Protein AF-A0A371IK36-F1 (afdb_monomer)

InterPro domains:
  IPR012454 Domain of unknown function DUF1659 [PF07872] (3-69)

Secondary structure (DSSP, 8-state):
-------EEEEEEEEEEE-TTSPEEEEEEEEEEE-TT--HHHHHHHHHHHHHHHHS--S-----------

Nearest PDB structures (foldseek):
  2bs2-assembly1_B  TM=3.889E-01  e=2.613E+00  Wolinella succinogenes
  7pub-assembly1_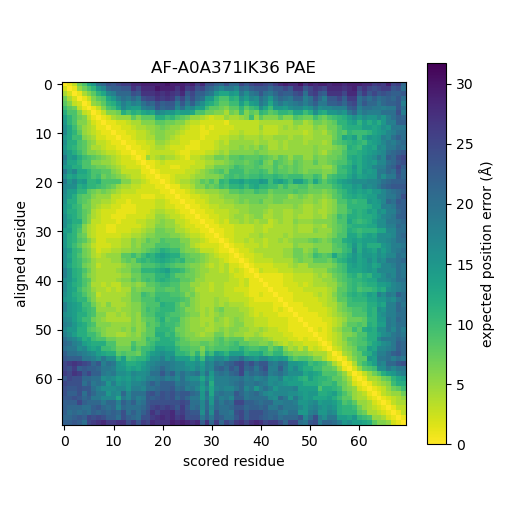DU  TM=4.666E-01  e=5.401E+00  Trypanosoma brucei brucei
  8rj8-assembly1_C  TM=3.858E-01  e=3.883E+00  Bacillus cereus
  5i2s-assembly1_A  TM=2.779E-01  e=7.034E+00  Vesicular stomatitis Indiana virus strain Mudd-Summers

Structure (mmCIF, N/CA/C/O backbone):
data_AF-A0A371IK36-F1
#
_entry.id   AF-A0A371IK36-F1
#
loop_
_atom_site.group_PDB
_atom_site.id
_atom_site.type_symbol
_atom_site.label_atom_id
_atom_site.label_alt_id
_atom_site.label_comp_id
_atom_site.label_asym_id
_atom_site.label_entity_id
_atom_site.label_seq_id
_atom_site.pdbx_PDB_ins_code
_atom_site.Cartn_x
_atom_site.Cartn_y
_atom_site.Cartn_z
_atom_site.occupancy
_atom_site.B_iso_or_equiv
_atom_site.auth_seq_id
_atom_site.auth_comp_id
_atom_site.auth_asym_id
_atom_site.auth_atom_id
_atom_site.pdbx_PDB_model_num
ATOM 1 N N . MET A 1 1 ? 30.443 -13.714 -10.592 1.00 39.44 1 MET A N 1
ATOM 2 C CA . MET A 1 1 ? 30.304 -12.364 -10.001 1.00 39.44 1 MET A CA 1
ATOM 3 C C . MET A 1 1 ? 28.957 -12.306 -9.303 1.00 39.44 1 MET A C 1
ATOM 5 O O . MET A 1 1 ? 27.963 -12.626 -9.940 1.00 39.44 1 MET A O 1
ATOM 9 N N . GLN A 1 2 ? 28.918 -12.011 -8.002 1.00 43.22 2 GLN A N 1
ATOM 10 C CA . GLN A 1 2 ? 27.665 -11.935 -7.246 1.00 43.22 2 GLN A CA 1
ATOM 11 C C . GLN A 1 2 ? 26.990 -10.602 -7.596 1.00 43.22 2 GLN A C 1
ATOM 13 O O . GLN A 1 2 ? 27.524 -9.541 -7.285 1.00 43.22 2 GLN A O 1
ATOM 18 N N . ALA A 1 3 ? 25.883 -10.648 -8.337 1.00 52.16 3 ALA A N 1
ATOM 19 C CA . ALA A 1 3 ? 25.142 -9.445 -8.688 1.00 52.16 3 ALA A CA 1
ATOM 20 C C . ALA A 1 3 ? 24.493 -8.883 -7.419 1.00 52.16 3 ALA A C 1
ATOM 22 O O . ALA A 1 3 ? 23.666 -9.547 -6.795 1.00 52.16 3 ALA A O 1
ATOM 23 N N . THR A 1 4 ? 24.867 -7.666 -7.027 1.00 50.91 4 THR A N 1
ATOM 24 C CA . THR A 1 4 ? 24.172 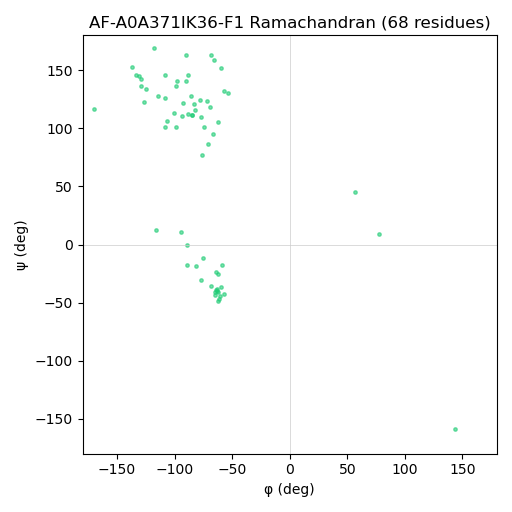-6.933 -5.968 1.00 50.91 4 THR A CA 1
ATOM 25 C C . THR A 1 4 ? 22.769 -6.595 -6.464 1.00 50.91 4 THR A C 1
ATOM 27 O O . THR A 1 4 ? 22.569 -5.602 -7.164 1.00 50.91 4 THR A O 1
ATOM 30 N N . VAL A 1 5 ? 21.787 -7.431 -6.130 1.00 56.31 5 VAL A N 1
ATOM 31 C CA . VAL A 1 5 ? 20.380 -7.149 -6.422 1.00 56.31 5 VAL A CA 1
ATOM 32 C C . VAL A 1 5 ? 19.917 -6.079 -5.438 1.00 56.31 5 VAL A C 1
ATOM 34 O O . VAL A 1 5 ? 19.656 -6.359 -4.270 1.00 56.31 5 VAL A O 1
ATOM 37 N N . LYS A 1 6 ? 19.838 -4.824 -5.893 1.00 60.16 6 LYS A N 1
ATOM 38 C CA . LYS A 1 6 ? 19.146 -3.762 -5.152 1.00 60.16 6 LYS A CA 1
ATOM 39 C C . LYS A 1 6 ? 17.643 -4.034 -5.230 1.00 60.16 6 LYS A C 1
ATOM 41 O O . LYS A 1 6 ? 16.968 -3.542 -6.129 1.00 60.16 6 LYS A O 1
ATOM 46 N N . SER A 1 7 ? 17.123 -4.849 -4.317 1.00 69.44 7 SER A N 1
ATOM 47 C CA . SER A 1 7 ? 15.683 -5.078 -4.199 1.00 69.44 7 SER A CA 1
ATOM 48 C C . SER A 1 7 ? 15.015 -3.834 -3.615 1.00 69.44 7 SER A C 1
ATOM 50 O O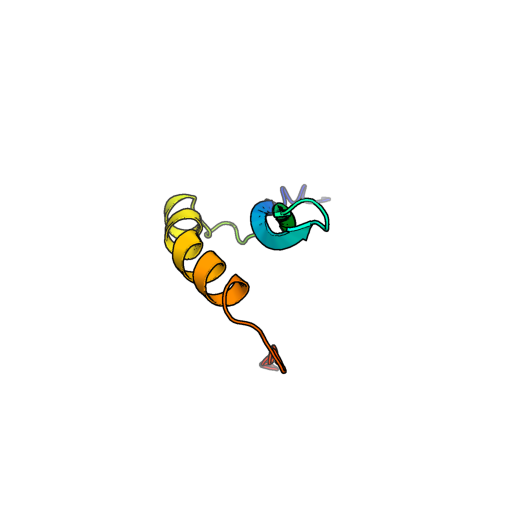 . SER A 1 7 ? 15.374 -3.387 -2.524 1.00 69.44 7 SER A O 1
ATOM 52 N N . ARG A 1 8 ? 14.038 -3.273 -4.329 1.00 81.12 8 ARG A N 1
ATOM 53 C CA . ARG A 1 8 ? 13.175 -2.201 -3.817 1.00 81.12 8 ARG A CA 1
ATOM 54 C C . ARG A 1 8 ? 11.965 -2.822 -3.115 1.00 81.12 8 ARG A C 1
ATOM 56 O O . ARG A 1 8 ? 11.475 -3.869 -3.540 1.00 81.12 8 ARG A O 1
ATOM 63 N N . ALA A 1 9 ? 11.487 -2.176 -2.056 1.00 84.00 9 ALA A N 1
ATOM 64 C CA . ALA A 1 9 ? 10.291 -2.583 -1.327 1.00 84.00 9 ALA A CA 1
ATOM 65 C C . ALA A 1 9 ? 9.352 -1.389 -1.128 1.00 84.00 9 ALA A C 1
ATOM 67 O O . ALA A 1 9 ? 9.808 -0.261 -0.936 1.00 84.00 9 ALA A O 1
ATOM 68 N N . MET A 1 10 ? 8.046 -1.648 -1.162 1.00 83.19 10 MET A N 1
ATOM 69 C CA . MET A 1 10 ? 7.003 -0.666 -0.866 1.00 83.19 10 MET A CA 1
ATOM 70 C C . MET A 1 10 ? 6.371 -1.022 0.469 1.00 83.19 10 MET A C 1
ATOM 72 O O . MET A 1 10 ? 5.880 -2.136 0.633 1.00 83.19 10 MET A O 1
ATOM 76 N N . LYS A 1 11 ? 6.335 -0.071 1.403 1.00 86.44 11 LYS A N 1
ATOM 77 C CA . LYS A 1 11 ? 5.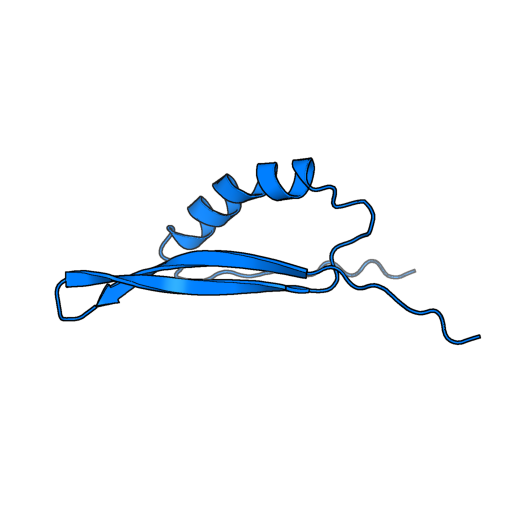593 -0.201 2.658 1.00 86.44 11 LYS A CA 1
ATOM 78 C C . LYS A 1 11 ? 4.471 0.823 2.683 1.00 86.44 11 LYS A C 1
ATOM 80 O O . LYS A 1 11 ? 4.730 2.009 2.500 1.00 86.44 11 LYS A O 1
ATOM 85 N N . PHE A 1 12 ? 3.249 0.377 2.938 1.00 82.12 12 PHE A N 1
ATOM 86 C CA . PHE A 1 12 ? 2.080 1.252 2.995 1.00 82.12 12 PHE A CA 1
ATOM 87 C C . PHE A 1 12 ? 1.232 0.952 4.231 1.00 82.12 12 PHE A C 1
ATOM 89 O O . PHE A 1 12 ? 1.171 -0.185 4.704 1.00 82.12 12 PHE A O 1
ATOM 96 N N . LYS A 1 13 ? 0.628 2.009 4.778 1.00 85.00 13 LYS A N 1
ATOM 97 C CA . LYS A 1 13 ? -0.207 1.994 5.982 1.00 85.00 13 LYS A CA 1
ATOM 98 C C . LYS A 1 13 ? -1.678 1.959 5.570 1.00 85.00 13 LYS A C 1
ATOM 100 O O . LYS A 1 13 ? -2.062 2.723 4.690 1.00 85.00 13 LYS A O 1
ATOM 105 N N . TYR A 1 14 ? -2.484 1.128 6.219 1.00 80.00 14 TYR A N 1
ATOM 106 C CA . TYR A 1 14 ? -3.932 1.053 6.004 1.00 80.00 14 TYR A CA 1
ATOM 107 C C . TYR A 1 14 ? -4.661 0.944 7.345 1.00 80.00 14 TYR A C 1
ATOM 109 O O . TYR A 1 14 ? -4.072 0.509 8.336 1.00 80.00 14 TYR A O 1
ATOM 117 N N . GLU A 1 15 ? -5.908 1.407 7.394 1.00 82.38 15 GLU A N 1
ATOM 118 C CA . GLU A 1 15 ? -6.768 1.268 8.572 1.00 82.38 15 GLU A CA 1
ATOM 119 C C . GLU A 1 15 ? -7.307 -0.166 8.623 1.00 82.38 15 GLU A C 1
ATOM 121 O O . GLU A 1 15 ? -7.870 -0.645 7.642 1.00 82.38 15 GLU A O 1
ATOM 126 N N . ASP A 1 16 ? -7.078 -0.868 9.733 1.00 81.44 16 ASP A N 1
ATOM 127 C CA . ASP A 1 16 ? -7.417 -2.290 9.910 1.00 81.44 16 ASP A CA 1
ATOM 128 C C . ASP A 1 16 ? -8.466 -2.515 11.010 1.00 81.44 16 ASP A C 1
ATOM 130 O O . ASP A 1 16 ? -8.690 -3.640 11.460 1.00 81.44 16 ASP A O 1
ATOM 134 N N . GLY A 1 17 ? -9.097 -1.433 11.465 1.00 81.81 17 GLY A N 1
ATOM 135 C CA . GLY A 1 17 ? -10.195 -1.459 12.418 1.00 81.81 17 GLY A CA 1
ATOM 136 C C . GLY A 1 17 ? -10.161 -0.285 13.384 1.00 81.81 17 GLY A C 1
ATOM 137 O O . GLY A 1 17 ? -9.530 0.741 13.148 1.00 81.81 17 GLY A O 1
ATOM 138 N N . VAL A 1 18 ? -10.833 -0.460 14.518 1.00 85.12 18 VAL A N 1
ATOM 139 C CA . VAL A 1 18 ? -10.931 0.542 15.581 1.00 85.12 18 VAL A CA 1
ATOM 140 C C . VAL A 1 18 ? -10.551 -0.121 16.902 1.00 85.12 18 VAL A C 1
ATOM 142 O O . VAL A 1 18 ? -10.928 -1.255 17.186 1.00 85.12 18 VAL A O 1
ATOM 145 N N . THR A 1 19 ? -9.752 0.569 17.707 1.00 85.25 19 THR A N 1
ATOM 146 C CA . THR A 1 19 ? -9.371 0.121 19.053 1.00 85.25 19 THR A CA 1
ATOM 147 C C . THR A 1 19 ? -10.569 0.135 20.005 1.00 85.25 19 THR A C 1
ATOM 149 O O . THR A 1 19 ? -11.541 0.854 19.783 1.00 85.25 19 THR A O 1
ATOM 152 N N . SER A 1 20 ? -10.468 -0.560 21.141 1.00 85.50 20 SER A N 1
ATOM 153 C CA . SER A 1 20 ? -11.503 -0.559 22.190 1.00 85.50 20 SER A CA 1
ATOM 154 C C . SER A 1 20 ? -11.812 0.836 22.758 1.00 85.50 20 SER A C 1
ATOM 156 O O . SER A 1 20 ? -12.848 1.034 23.378 1.00 85.50 20 SER A O 1
ATOM 158 N N . ALA A 1 21 ? -10.916 1.807 22.543 1.00 90.69 21 ALA A N 1
ATOM 159 C CA . ALA A 1 21 ? -11.078 3.209 22.923 1.00 90.69 21 ALA A CA 1
ATOM 160 C C . ALA A 1 21 ? -11.646 4.093 21.790 1.00 90.69 21 ALA A C 1
ATOM 162 O O . ALA A 1 21 ? -11.591 5.317 21.889 1.00 90.69 21 ALA A O 1
ATOM 163 N N . GLY A 1 22 ? -12.125 3.504 20.688 1.00 87.38 22 GLY A N 1
ATOM 164 C CA . GLY A 1 22 ? -12.736 4.232 19.571 1.00 87.38 22 GLY A CA 1
ATOM 165 C C . GLY A 1 22 ? -11.748 4.925 18.624 1.00 87.38 22 GLY A C 1
ATOM 166 O O . GLY A 1 22 ? -12.163 5.698 17.768 1.00 87.38 22 GLY A O 1
ATOM 167 N N . LYS A 1 23 ? -10.439 4.680 18.759 1.00 88.19 23 LYS A N 1
ATOM 168 C CA . LYS A 1 23 ? -9.420 5.261 17.865 1.00 88.19 23 LYS A CA 1
ATOM 169 C C . LYS A 1 23 ? -9.158 4.353 16.660 1.00 88.19 23 LYS A C 1
ATOM 171 O O . LYS A 1 23 ? -9.044 3.147 16.894 1.00 88.19 23 LYS A O 1
ATOM 176 N N . PRO A 1 24 ? -8.968 4.894 15.441 1.00 84.38 24 PRO A N 1
ATOM 177 C CA . PRO A 1 24 ? -8.559 4.110 14.279 1.00 84.38 24 PRO A CA 1
ATOM 178 C C . PRO A 1 24 ? -7.286 3.308 14.559 1.00 84.38 24 PRO A C 1
ATOM 180 O O . PRO A 1 24 ? -6.296 3.839 15.081 1.00 84.38 24 PRO A O 1
ATOM 183 N N . LYS A 1 25 ? -7.327 2.022 14.232 1.00 86.25 25 LYS A N 1
ATOM 184 C CA . LYS A 1 25 ? -6.201 1.097 14.281 1.00 86.25 25 LYS A CA 1
ATOM 185 C C . LYS A 1 25 ? -5.631 0.985 12.871 1.00 86.25 25 LYS A C 1
ATOM 187 O O . LYS A 1 25 ? -6.365 1.013 11.889 1.00 86.25 25 LYS A O 1
ATOM 192 N N . TYR A 1 26 ? -4.310 0.919 12.781 1.00 85.25 26 TYR A N 1
ATOM 193 C CA . TYR A 1 26 ? -3.631 0.841 11.501 1.00 85.25 26 TYR A CA 1
ATOM 194 C C . TYR A 1 26 ? -2.645 -0.313 11.478 1.00 85.25 26 TYR A C 1
ATOM 196 O O . TYR A 1 26 ? -1.899 -0.519 12.441 1.00 85.25 26 TYR A O 1
ATOM 204 N N . SER A 1 27 ? -2.571 -0.962 10.324 1.00 83.69 27 SER A N 1
ATOM 205 C CA . SER A 1 27 ? -1.578 -1.977 9.996 1.00 83.69 27 SER A CA 1
ATOM 206 C C . SER A 1 27 ? -0.721 -1.541 8.809 1.00 83.69 27 SER A C 1
ATOM 208 O O . SER A 1 27 ? -0.978 -0.529 8.149 1.00 83.69 27 SER A O 1
ATOM 210 N N . TYR A 1 28 ? 0.360 -2.283 8.572 1.00 83.75 28 TYR A N 1
ATOM 211 C CA . TYR A 1 28 ? 1.290 -2.034 7.476 1.00 83.75 28 TYR A CA 1
ATOM 212 C C . TYR A 1 28 ? 1.431 -3.279 6.620 1.00 83.75 28 TYR A C 1
ATOM 214 O O . TYR A 1 28 ? 1.685 -4.360 7.143 1.00 83.75 28 TYR A O 1
ATOM 222 N N . ASN A 1 29 ? 1.361 -3.096 5.308 1.00 81.56 29 ASN A N 1
ATOM 223 C CA . ASN A 1 29 ? 1.710 -4.126 4.341 1.00 81.56 29 ASN A CA 1
ATOM 224 C C . ASN A 1 29 ? 3.027 -3.753 3.664 1.00 81.56 29 ASN A C 1
ATOM 226 O O . ASN A 1 29 ? 3.335 -2.572 3.472 1.00 81.56 29 ASN A O 1
ATOM 230 N N . THR A 1 30 ? 3.819 -4.772 3.337 1.00 84.56 30 THR A N 1
ATOM 231 C CA . THR A 1 30 ? 5.103 -4.607 2.651 1.00 84.56 30 THR A CA 1
ATOM 232 C C . THR A 1 30 ? 5.130 -5.488 1.411 1.00 84.56 30 THR A C 1
ATOM 234 O O . THR A 1 30 ? 4.964 -6.700 1.515 1.00 84.56 30 THR A O 1
ATOM 237 N N . ILE A 1 31 ? 5.353 -4.879 0.249 1.00 81.88 31 ILE A N 1
ATOM 238 C CA . ILE A 1 31 ? 5.587 -5.573 -1.017 1.00 81.88 31 ILE A CA 1
ATOM 239 C C . ILE A 1 31 ? 7.093 -5.556 -1.262 1.00 81.88 31 ILE A C 1
ATOM 241 O O . ILE A 1 31 ? 7.683 -4.494 -1.464 1.00 81.88 31 ILE A O 1
ATOM 245 N N . ASN A 1 32 ? 7.712 -6.731 -1.212 1.00 83.06 32 ASN A N 1
ATOM 246 C CA . ASN A 1 32 ? 9.135 -6.912 -1.488 1.00 83.06 32 ASN A CA 1
ATOM 247 C C . ASN A 1 32 ? 9.368 -7.195 -2.975 1.00 83.06 32 ASN A C 1
ATOM 249 O O . ASN A 1 32 ? 8.450 -7.601 -3.682 1.00 83.06 32 ASN A O 1
ATOM 253 N N . ASN A 1 33 ? 10.616 -7.044 -3.425 1.00 82.62 33 ASN A N 1
ATOM 254 C CA . ASN A 1 33 ? 11.046 -7.376 -4.787 1.00 82.62 33 ASN A CA 1
ATOM 255 C C . ASN A 1 33 ? 10.252 -6.638 -5.871 1.00 82.62 33 ASN A C 1
ATOM 257 O O . ASN A 1 33 ? 9.845 -7.234 -6.866 1.00 82.62 33 ASN A O 1
ATOM 261 N N . LEU A 1 34 ? 10.039 -5.334 -5.684 1.00 81.31 34 LEU A N 1
ATOM 262 C CA . LEU A 1 34 ? 9.453 -4.516 -6.739 1.00 81.31 34 LEU A CA 1
ATOM 263 C C . LEU A 1 34 ? 10.317 -4.615 -7.996 1.00 81.31 34 LEU A C 1
ATOM 265 O O . LEU A 1 34 ? 11.542 -4.458 -7.934 1.00 81.31 34 LEU A O 1
ATOM 269 N N . ALA A 1 35 ? 9.658 -4.853 -9.125 1.00 80.56 35 ALA A N 1
ATOM 270 C CA . ALA A 1 35 ? 10.308 -4.874 -10.419 1.00 80.56 35 ALA A CA 1
ATOM 271 C C . ALA A 1 35 ? 10.961 -3.514 -10.718 1.00 80.56 35 ALA A C 1
ATOM 273 O O . ALA A 1 35 ? 10.536 -2.462 -10.230 1.00 80.56 35 ALA A O 1
ATOM 274 N N . THR A 1 36 ? 12.028 -3.521 -11.512 1.00 77.94 36 THR A N 1
ATOM 275 C CA . THR A 1 36 ? 12.785 -2.304 -11.842 1.00 77.94 36 THR A CA 1
ATOM 276 C C . THR A 1 36 ? 11.965 -1.292 -12.640 1.00 77.94 36 THR A C 1
ATOM 278 O O . THR A 1 36 ? 12.246 -0.098 -12.579 1.00 77.94 36 THR A O 1
ATOM 281 N N . ASP A 1 37 ? 10.936 -1.751 -13.346 1.00 80.94 37 ASP A N 1
ATOM 282 C CA . ASP A 1 37 ? 9.999 -0.945 -14.124 1.00 80.94 37 ASP A CA 1
ATOM 283 C C . ASP A 1 37 ? 8.777 -0.469 -13.313 1.00 80.94 37 ASP A C 1
ATOM 285 O O . ASP A 1 37 ? 7.929 0.253 -13.854 1.00 80.94 37 ASP A O 1
ATOM 289 N N . ALA A 1 38 ? 8.687 -0.830 -12.026 1.00 78.56 38 ALA A N 1
ATOM 290 C CA . ALA A 1 38 ? 7.753 -0.250 -11.065 1.00 78.56 38 ALA A CA 1
ATOM 291 C C . ALA A 1 38 ? 8.259 1.140 -10.644 1.00 78.56 38 ALA A C 1
ATOM 293 O O . ALA A 1 38 ? 8.881 1.328 -9.593 1.00 78.56 38 ALA A O 1
ATOM 294 N N . THR A 1 39 ? 8.052 2.118 -11.522 1.00 83.62 39 THR A N 1
ATOM 295 C CA . THR A 1 39 ? 8.365 3.525 -11.257 1.00 83.62 39 THR A CA 1
ATOM 296 C C . THR A 1 39 ? 7.471 4.087 -10.154 1.00 83.62 39 THR A C 1
ATOM 298 O O . THR A 1 39 ? 6.389 3.561 -9.884 1.00 83.62 39 THR A O 1
ATOM 301 N N . ASP A 1 40 ? 7.912 5.174 -9.525 1.00 81.75 40 ASP A N 1
ATOM 302 C CA . ASP A 1 40 ? 7.180 5.804 -8.422 1.00 81.75 40 ASP A CA 1
ATOM 303 C C . ASP A 1 40 ? 5.776 6.251 -8.858 1.00 81.75 40 ASP A C 1
ATOM 305 O O . ASP A 1 40 ? 4.819 6.040 -8.122 1.00 81.75 40 ASP A O 1
ATOM 309 N N . ASP A 1 41 ? 5.618 6.728 -10.096 1.00 83.94 41 ASP A N 1
ATOM 310 C CA . ASP A 1 41 ? 4.310 7.083 -10.661 1.00 83.94 41 ASP A CA 1
ATOM 311 C C . ASP A 1 41 ? 3.350 5.888 -10.726 1.00 83.94 41 ASP A C 1
ATOM 313 O O . ASP A 1 41 ? 2.187 6.000 -10.338 1.00 83.94 41 ASP A O 1
ATOM 317 N N . LYS A 1 42 ? 3.831 4.716 -11.172 1.00 83.44 42 LYS A N 1
ATOM 318 C CA . LYS A 1 42 ? 3.020 3.486 -11.209 1.00 83.44 42 LYS A CA 1
ATOM 319 C C . LYS A 1 42 ? 2.649 3.040 -9.797 1.00 83.44 42 LYS A C 1
ATOM 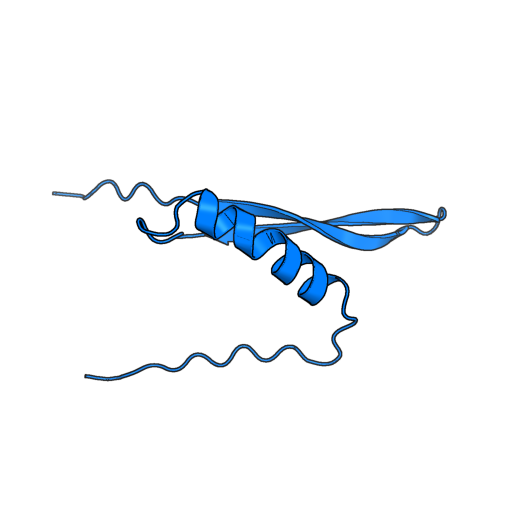321 O O . LYS A 1 42 ? 1.517 2.637 -9.554 1.00 83.44 42 LYS A O 1
ATOM 326 N N . ILE A 1 43 ? 3.597 3.136 -8.869 1.00 81.44 43 ILE A N 1
ATOM 327 C CA . ILE A 1 43 ? 3.405 2.795 -7.459 1.00 81.44 43 ILE A CA 1
ATOM 328 C C . ILE A 1 43 ? 2.347 3.703 -6.822 1.00 81.44 43 ILE A C 1
ATOM 330 O O . ILE A 1 43 ? 1.414 3.212 -6.186 1.00 81.44 43 ILE A O 1
ATOM 334 N N . PHE A 1 44 ? 2.451 5.017 -7.017 1.00 82.44 44 PHE A N 1
ATOM 335 C CA . PHE A 1 44 ? 1.508 5.976 -6.452 1.00 82.44 44 PHE A CA 1
ATOM 336 C C . PHE A 1 44 ? 0.122 5.867 -7.084 1.00 82.44 44 PHE A C 1
ATOM 338 O O . PHE A 1 44 ? -0.872 5.955 -6.363 1.00 82.44 44 PHE A O 1
ATOM 345 N N . ALA A 1 45 ? 0.039 5.573 -8.383 1.00 82.8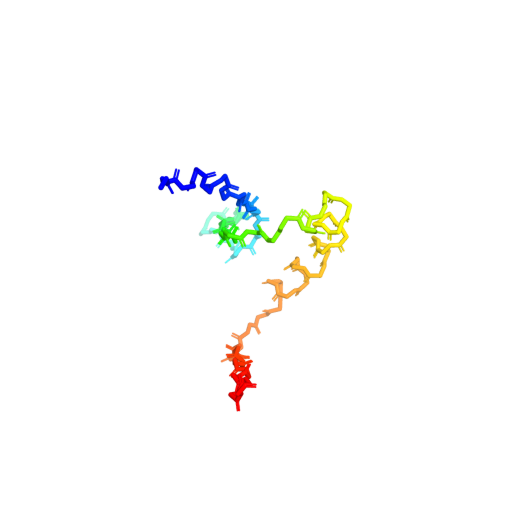8 45 ALA A N 1
ATOM 346 C CA . ALA A 1 45 ? -1.230 5.304 -9.054 1.00 82.88 45 ALA A CA 1
ATOM 347 C C . ALA A 1 45 ? -1.964 4.069 -8.491 1.00 82.88 45 ALA A C 1
ATOM 349 O O . ALA A 1 45 ? -3.190 4.005 -8.566 1.00 82.88 45 ALA A O 1
ATOM 350 N N . MET A 1 46 ? -1.250 3.106 -7.895 1.00 80.56 46 MET A N 1
ATOM 351 C CA . MET A 1 46 ? -1.853 1.919 -7.273 1.00 80.56 46 MET A CA 1
ATOM 352 C C . MET A 1 46 ? -2.380 2.163 -5.852 1.00 80.56 46 MET A C 1
ATOM 354 O O . MET A 1 46 ? -3.223 1.395 -5.384 1.00 80.56 46 MET A O 1
ATOM 358 N N . LEU A 1 47 ? -1.943 3.224 -5.162 1.00 76.50 47 LEU A N 1
ATOM 359 C CA . LEU A 1 47 ? -2.316 3.473 -3.762 1.00 76.50 47 LEU A CA 1
ATOM 3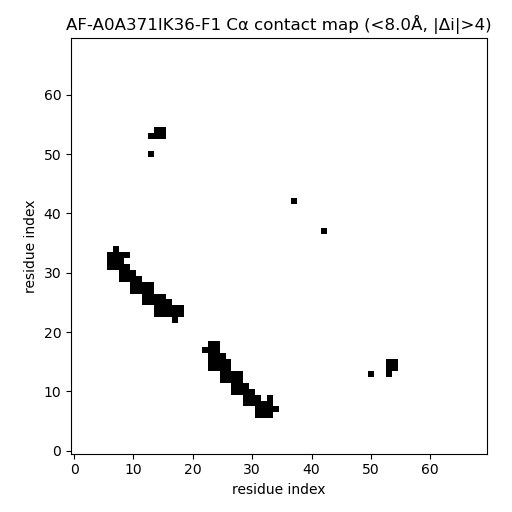60 C C . LEU A 1 47 ? -3.836 3.566 -3.517 1.00 76.50 47 LEU A C 1
ATOM 362 O O . LEU A 1 47 ? -4.295 2.959 -2.546 1.00 76.50 47 LEU A O 1
ATOM 366 N N . PRO A 1 48 ? -4.644 4.245 -4.360 1.00 77.19 48 PRO A N 1
ATOM 367 C CA . PRO A 1 48 ? -6.094 4.296 -4.165 1.00 77.19 48 PRO A CA 1
ATOM 368 C C . PRO A 1 48 ? -6.750 2.914 -4.263 1.00 77.19 48 PRO A C 1
ATOM 370 O O . PRO A 1 48 ? -7.608 2.575 -3.450 1.00 77.19 48 PRO A O 1
ATOM 373 N N . LEU A 1 49 ? -6.307 2.092 -5.221 1.00 77.62 49 LEU A N 1
ATOM 374 C CA . LEU A 1 49 ? -6.802 0.727 -5.406 1.00 77.62 49 LEU A CA 1
ATOM 375 C C . LEU A 1 49 ? -6.452 -0.153 -4.201 1.00 77.62 49 LEU A C 1
ATOM 377 O O . LEU A 1 49 ? -7.295 -0.894 -3.701 1.00 77.62 49 LEU A O 1
ATOM 381 N N . MET A 1 50 ? -5.222 -0.036 -3.701 1.00 76.12 50 MET A N 1
ATOM 382 C CA . MET A 1 50 ? -4.770 -0.763 -2.515 1.00 76.12 50 MET A CA 1
ATOM 383 C C . MET A 1 50 ? -5.569 -0.358 -1.271 1.00 76.12 50 MET A C 1
ATOM 385 O O . MET A 1 50 ? -5.918 -1.224 -0.474 1.00 76.12 50 MET A O 1
ATOM 389 N N . GLY A 1 51 ? -5.914 0.925 -1.131 1.00 70.25 51 GLY A N 1
ATOM 390 C CA . GLY A 1 51 ? -6.813 1.404 -0.080 1.00 70.25 51 GLY A CA 1
ATOM 391 C C . GLY A 1 51 ? -8.213 0.788 -0.170 1.00 70.25 51 GLY A C 1
ATOM 392 O O . GLY A 1 51 ? -8.711 0.272 0.827 1.00 70.25 51 GLY A O 1
ATOM 393 N N . ALA A 1 52 ? -8.811 0.769 -1.366 1.00 71.31 52 ALA A N 1
ATOM 394 C CA . ALA A 1 52 ? -10.150 0.213 -1.592 1.00 71.31 52 ALA A CA 1
ATOM 395 C C . ALA A 1 52 ? -10.233 -1.303 -1.325 1.00 71.31 52 ALA A C 1
ATOM 397 O O . ALA A 1 52 ? -11.207 -1.787 -0.743 1.00 71.31 52 ALA A O 1
ATOM 398 N N . ILE A 1 53 ? -9.198 -2.061 -1.708 1.00 69.81 53 ILE A N 1
ATOM 399 C CA . ILE A 1 53 ? -9.115 -3.504 -1.424 1.00 69.81 53 ILE A CA 1
ATOM 400 C C . ILE A 1 53 ? -9.065 -3.758 0.090 1.00 69.81 53 ILE A C 1
ATOM 402 O O . ILE A 1 53 ? -9.715 -4.678 0.572 1.00 69.81 53 ILE A O 1
ATOM 406 N N . GLN A 1 54 ? -8.333 -2.939 0.850 1.00 66.00 54 GLN A N 1
ATOM 407 C CA . GLN A 1 54 ? -8.184 -3.120 2.301 1.00 66.00 54 GLN A CA 1
ATOM 408 C C . GLN A 1 54 ? -9.412 -2.665 3.099 1.00 66.00 54 GLN A C 1
ATOM 410 O O . GLN A 1 54 ? -9.706 -3.236 4.144 1.00 66.00 54 GLN A O 1
ATOM 415 N N . SER A 1 55 ? -10.147 -1.659 2.617 1.00 63.19 55 SER A N 1
ATOM 416 C CA . SER A 1 55 ? -11.385 -1.201 3.263 1.00 63.19 55 SER A CA 1
ATOM 417 C C . SER A 1 55 ? -12.571 -2.138 3.029 1.00 63.19 55 SER A C 1
ATOM 419 O O . SER A 1 55 ? -13.617 -1.966 3.65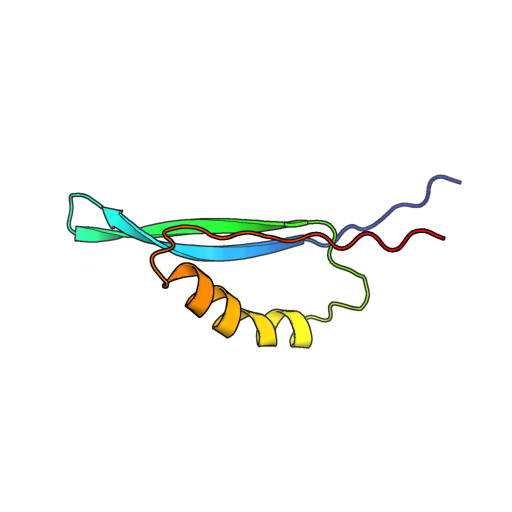1 1.00 63.19 55 SER A O 1
ATOM 421 N N . THR A 1 56 ? -12.442 -3.091 2.104 1.00 62.75 56 THR A N 1
ATOM 422 C CA . THR A 1 56 ? -13.484 -4.076 1.821 1.00 62.75 56 THR A CA 1
ATOM 423 C C . THR A 1 56 ? -13.368 -5.206 2.849 1.00 62.75 56 THR A C 1
ATOM 425 O O . THR A 1 56 ? -12.346 -5.894 2.856 1.00 62.75 56 THR A O 1
ATOM 428 N N . PRO A 1 57 ? -14.372 -5.426 3.723 1.00 53.59 57 PRO A N 1
ATOM 429 C CA . PRO A 1 57 ? -14.354 -6.537 4.668 1.00 53.59 57 PRO A CA 1
ATOM 430 C C . PRO A 1 57 ? -14.331 -7.843 3.874 1.00 53.59 57 PRO A C 1
ATOM 432 O O . PRO A 1 57 ? -15.330 -8.213 3.257 1.00 53.59 57 PRO A O 1
ATOM 435 N N . SER A 1 58 ? -13.181 -8.510 3.819 1.00 52.62 58 SER A N 1
ATOM 436 C CA . SER A 1 58 ? -13.068 -9.717 3.012 1.00 52.62 58 SER A CA 1
ATOM 437 C C . SER A 1 58 ? -13.516 -10.943 3.797 1.00 52.62 58 SER A C 1
ATOM 439 O O . SER A 1 58 ? -13.038 -11.188 4.903 1.00 52.62 58 SER A O 1
ATOM 441 N N . THR A 1 59 ? -14.429 -11.716 3.210 1.00 49.94 59 THR A N 1
ATOM 442 C CA . THR A 1 59 ? -14.772 -13.066 3.677 1.00 49.94 59 THR A CA 1
ATOM 443 C C . THR A 1 59 ? -13.890 -14.140 3.040 1.00 49.94 59 THR A C 1
ATOM 445 O O . THR A 1 59 ? -13.780 -15.209 3.620 1.00 49.94 59 THR A O 1
ATOM 448 N N . GLU A 1 60 ? -13.199 -13.840 1.934 1.00 47.12 60 GLU A N 1
ATOM 449 C CA . GLU A 1 60 ? -12.230 -14.704 1.244 1.00 47.12 60 GLU A CA 1
ATOM 450 C C . GLU A 1 60 ? -11.495 -13.853 0.181 1.00 47.12 60 GLU A C 1
ATOM 452 O O . GLU A 1 60 ? -12.122 -13.326 -0.738 1.00 47.12 60 GLU A O 1
ATOM 457 N N . ILE A 1 61 ? -10.172 -13.658 0.304 1.00 50.88 61 ILE A N 1
ATOM 458 C CA . ILE A 1 61 ? -9.332 -13.146 -0.801 1.00 50.88 61 ILE A CA 1
ATOM 459 C C . ILE A 1 61 ? -8.502 -14.318 -1.315 1.00 50.88 61 ILE A C 1
ATOM 461 O O . ILE A 1 61 ? -7.532 -14.701 -0.664 1.00 50.88 61 ILE A O 1
ATOM 465 N N . ASP A 1 62 ? -8.849 -14.846 -2.487 1.00 49.72 62 ASP A N 1
ATOM 466 C CA . ASP A 1 62 ? -8.029 -15.832 -3.191 1.00 49.72 62 ASP A CA 1
ATOM 467 C C . ASP A 1 62 ? -7.085 -15.145 -4.183 1.00 49.72 62 ASP A C 1
ATOM 469 O O . ASP A 1 62 ? -7.506 -14.435 -5.101 1.00 49.72 62 ASP A O 1
ATOM 473 N N . VAL A 1 63 ? -5.781 -15.369 -4.009 1.00 46.53 63 VAL A N 1
ATOM 474 C CA . VAL A 1 63 ? -4.741 -14.915 -4.940 1.00 46.53 63 VAL A CA 1
ATOM 475 C C . VAL A 1 63 ? -4.355 -16.088 -5.835 1.00 46.53 63 VAL A C 1
ATOM 477 O O . VAL A 1 63 ? -3.597 -16.971 -5.437 1.00 46.53 63 VAL A O 1
ATOM 480 N N . VAL A 1 64 ? -4.873 -16.099 -7.064 1.00 44.62 64 VAL A N 1
ATOM 481 C CA . VAL A 1 64 ? -4.591 -17.160 -8.038 1.00 44.62 64 VAL A CA 1
ATOM 482 C C . VAL A 1 64 ? -3.286 -16.862 -8.774 1.00 44.62 64 VAL A C 1
ATOM 484 O O . VAL A 1 64 ? -3.197 -15.937 -9.581 1.00 44.62 64 VAL A O 1
ATOM 487 N N . GLN A 1 65 ? -2.264 -17.675 -8.511 1.00 38.69 65 GLN A N 1
ATOM 488 C CA . GLN A 1 65 ? -0.997 -17.645 -9.234 1.00 38.69 65 GLN A CA 1
ATOM 489 C C . GLN A 1 65 ? -1.103 -18.492 -10.508 1.00 38.69 65 GLN A C 1
ATOM 491 O O . GLN A 1 65 ? -1.168 -19.719 -10.448 1.00 38.69 65 GLN A O 1
ATOM 496 N N . VAL A 1 66 ? -1.067 -17.852 -11.676 1.00 44.38 66 VAL A N 1
ATOM 497 C CA . VAL A 1 66 ? -0.942 -18.566 -12.953 1.00 44.38 66 VAL A CA 1
ATOM 498 C C . VAL A 1 66 ? 0.540 -18.755 -13.256 1.00 44.38 66 V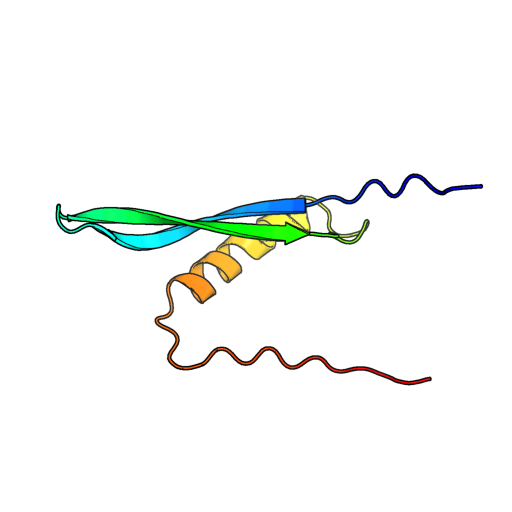AL A C 1
ATOM 500 O O . VAL A 1 66 ? 1.266 -17.795 -13.505 1.00 44.38 66 VAL A O 1
ATOM 503 N N . THR A 1 67 ? 0.994 -20.007 -13.218 1.00 38.97 67 THR A N 1
ATOM 504 C CA . THR A 1 67 ? 2.341 -20.386 -13.659 1.00 38.97 67 THR A CA 1
ATOM 505 C C . THR A 1 67 ? 2.264 -20.828 -15.114 1.00 38.97 67 THR A C 1
ATOM 507 O O . THR A 1 67 ? 1.705 -21.882 -15.412 1.00 38.97 67 THR A O 1
ATOM 510 N N . THR A 1 68 ? 2.833 -20.046 -16.026 1.00 42.50 68 THR A N 1
ATOM 511 C CA . THR A 1 68 ? 3.049 -20.492 -17.406 1.00 42.50 68 THR A CA 1
ATOM 512 C C . THR A 1 68 ? 4.338 -21.306 -17.459 1.00 42.50 68 THR A C 1
ATOM 514 O O . THR A 1 68 ? 5.403 -20.797 -17.120 1.00 42.50 68 THR A O 1
ATOM 517 N N . ILE A 1 69 ? 4.244 -22.570 -17.880 1.00 47.97 69 ILE A N 1
ATOM 518 C CA . ILE A 1 69 ? 5.397 -23.456 -18.082 1.00 47.97 69 ILE A CA 1
ATOM 519 C C . ILE A 1 69 ? 5.602 -23.663 -19.587 1.00 47.97 69 ILE A C 1
ATOM 521 O O . ILE A 1 69 ? 4.883 -24.452 -20.200 1.00 47.97 69 ILE A O 1
ATOM 525 N N . LYS A 1 70 ? 6.575 -22.956 -20.167 1.00 41.56 70 LYS A N 1
ATOM 526 C CA . LYS A 1 70 ? 7.776 -23.486 -20.847 1.00 41.56 70 LYS A CA 1
ATOM 527 C C . LYS A 1 70 ? 8.572 -22.342 -21.466 1.00 41.56 70 LYS A C 1
ATOM 529 O O . LYS A 1 70 ? 7.967 -21.546 -22.211 1.00 41.56 70 LYS A O 1
#

Foldseek 3Di:
DDDPPPKDKDKDKAFQQADPVRHTDIDIDMDIRDDPPCDPVVVVVCVVVVRVVNPDPDPDDDDDDDDDDD

Organism: NCBI:txid1871336

Radius of gyration: 16.43 Å; Cα contacts (8 Å, |Δi|>4): 54; chains: 1; bounding box: 45×31×44 Å

pLDDT: mean 71.11, std 16.05, range [38.69, 90.69]

Solvent-accessible surface area (backbone atoms only — not comparable to full-atom values): 4829 Å² total; per-residue (Å²): 132,86,76,83,76,83,70,42,67,50,76,49,78,48,68,76,51,65,42,100,86,73,42,82,31,71,47,74,53,73,48,70,67,50,56,90,84,64,41,70,67,60,54,58,70,43,47,63,59,55,50,55,61,61,70,44,88,73,93,76,87,84,84,84,81,84,81,85,88,131

Sequence (70 aa):
MQATVKSRAMKFKYEDGVTSAGKPKYSYNTINNLATDATDDKIFAMLPLMGAIQSTPSTEIDVVQVTTIK

Mean predicted aligned error: 10.36 Å